Protein AF-A0A822Z736-F1 (afdb_monomer_lite)

Secondary structure (DSSP, 8-state):
-------HHHHHHHHHHHHHHHHHHHHHHHHHHHTSGGG-GGGSHHHHHHHHHHHHHHHHHHHHHTTT-SSSHHHHHHHHHHHHHHHHHHHHHHHTTSPPP----SS---GGG--EETTEETTS-HHHHHHHTS-TTS------PPPP-

Structure (mmCIF, N/CA/C/O backbone):
data_AF-A0A822Z736-F1
#
_entry.id   AF-A0A822Z736-F1
#
loop_
_atom_site.group_PDB
_atom_site.id
_atom_site.type_symbol
_atom_site.label_atom_id
_atom_site.label_alt_id
_atom_site.label_comp_id
_atom_site.label_asym_id
_atom_site.label_entity_id
_atom_site.label_seq_id
_atom_site.pdbx_PD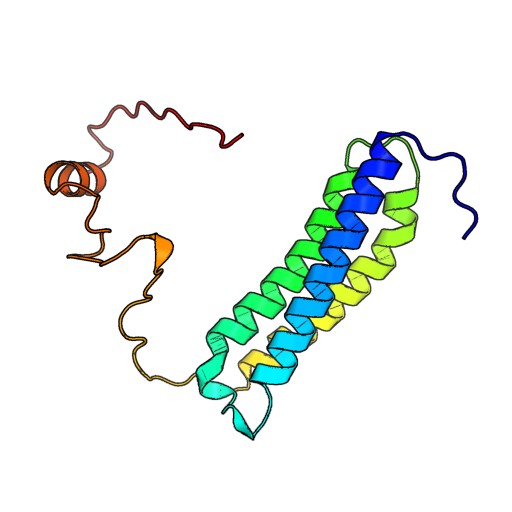B_ins_code
_atom_site.Cartn_x
_atom_site.Cartn_y
_atom_site.Cartn_z
_atom_site.occupancy
_atom_site.B_iso_or_equiv
_atom_site.auth_seq_id
_atom_site.auth_comp_id
_atom_site.auth_asym_id
_atom_site.auth_atom_id
_atom_site.pdbx_PDB_model_num
ATOM 1 N N . MET A 1 1 ? -6.761 -15.513 20.925 1.00 45.69 1 MET A N 1
ATOM 2 C CA . MET A 1 1 ? -6.943 -14.097 21.300 1.00 45.69 1 MET A CA 1
ATOM 3 C C . MET A 1 1 ? -8.390 -13.941 21.754 1.00 45.69 1 MET A C 1
ATOM 5 O O . MET A 1 1 ? -9.277 -14.206 20.958 1.00 45.69 1 MET A O 1
ATOM 9 N N . LYS A 1 2 ? -8.655 -13.705 23.048 1.00 41.59 2 LYS A N 1
ATOM 10 C CA . LYS A 1 2 ? -10.028 -13.492 23.547 1.00 41.59 2 LYS A CA 1
ATOM 11 C C . LYS A 1 2 ? -10.354 -12.014 23.348 1.00 41.59 2 LYS A C 1
ATOM 13 O O . LYS A 1 2 ? -10.010 -11.208 24.208 1.00 41.59 2 LYS A O 1
ATOM 18 N N . LEU A 1 3 ? -10.960 -11.675 22.213 1.00 56.53 3 LEU A N 1
ATOM 19 C CA . LEU A 1 3 ? -11.527 -10.347 22.010 1.00 56.53 3 LEU A CA 1
ATOM 20 C C . LEU A 1 3 ? -12.652 -10.195 23.041 1.00 56.53 3 LEU A C 1
ATOM 22 O O . LEU A 1 3 ? -13.609 -10.971 23.059 1.00 56.53 3 LEU A O 1
ATOM 26 N N . ARG A 1 4 ? -12.477 -9.263 23.985 1.00 65.31 4 ARG A N 1
ATOM 27 C CA . ARG A 1 4 ? -13.585 -8.772 24.816 1.00 65.31 4 ARG A CA 1
ATOM 28 C C . ARG A 1 4 ? -14.662 -8.231 23.871 1.00 65.31 4 ARG A C 1
ATOM 30 O O . ARG A 1 4 ? -14.331 -7.899 22.739 1.00 65.31 4 ARG A O 1
ATOM 37 N N . THR A 1 5 ? -15.913 -8.154 24.324 1.00 75.69 5 THR A N 1
ATOM 38 C CA . THR A 1 5 ? -17.018 -7.546 23.557 1.00 75.69 5 THR A CA 1
ATOM 39 C C . THR A 1 5 ? -16.542 -6.260 22.888 1.00 75.69 5 THR A C 1
ATOM 41 O O . THR A 1 5 ? -16.247 -5.287 23.586 1.00 75.69 5 THR A O 1
ATOM 44 N N . LEU A 1 6 ? -16.387 -6.325 21.566 1.00 82.25 6 LEU A N 1
ATOM 45 C CA . LEU A 1 6 ? -15.943 -5.219 20.733 1.00 82.25 6 LEU A CA 1
ATOM 46 C C . LEU A 1 6 ? -17.070 -4.200 20.653 1.00 82.25 6 LEU A C 1
ATOM 48 O O . LEU A 1 6 ? -18.246 -4.570 20.645 1.00 82.25 6 LEU A O 1
ATOM 52 N N . ASP A 1 7 ? -16.719 -2.917 20.629 1.00 85.06 7 ASP A N 1
ATOM 53 C CA . ASP A 1 7 ? -17.705 -1.918 20.236 1.00 85.06 7 ASP A CA 1
ATOM 54 C C . ASP A 1 7 ? -17.992 -2.035 18.720 1.00 85.06 7 ASP A C 1
ATOM 56 O O . ASP A 1 7 ? -17.130 -2.513 17.976 1.00 85.06 7 ASP A O 1
ATOM 60 N N . PRO A 1 8 ? -19.177 -1.619 18.232 1.00 89.88 8 PRO A N 1
ATOM 61 C CA . PRO A 1 8 ? -19.533 -1.777 16.819 1.00 89.88 8 PRO A CA 1
ATOM 62 C C . PRO A 1 8 ? -18.544 -1.125 15.843 1.00 89.88 8 PRO A C 1
ATOM 64 O O . PRO A 1 8 ? -18.372 -1.604 14.728 1.00 89.88 8 PRO A O 1
ATOM 67 N N . LEU A 1 9 ? -17.874 -0.041 16.249 1.00 90.3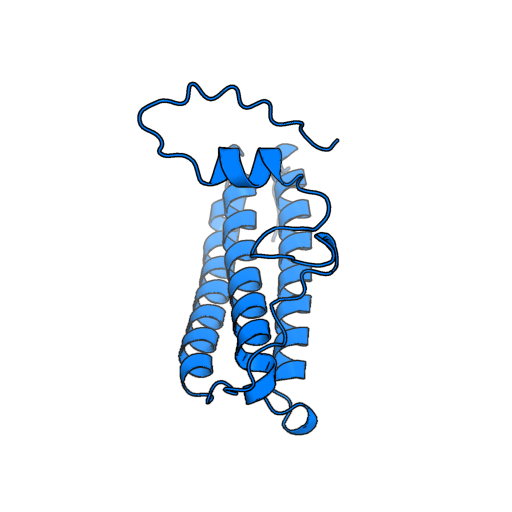8 9 LEU A N 1
ATOM 68 C CA . LEU A 1 9 ? -16.867 0.617 15.420 1.00 90.38 9 LEU A CA 1
ATOM 69 C C . LEU A 1 9 ? -15.575 -0.209 15.353 1.00 90.38 9 LEU A C 1
ATOM 71 O O . LEU A 1 9 ? -14.932 -0.234 14.311 1.00 90.38 9 LEU A O 1
ATOM 75 N N . GLN A 1 10 ? -15.205 -0.908 16.429 1.00 92.00 10 GLN A N 1
ATOM 76 C CA . GLN A 1 10 ? -14.095 -1.865 16.400 1.00 92.00 10 GLN A CA 1
ATOM 77 C C . GLN A 1 10 ? -14.393 -3.092 15.546 1.00 92.00 10 GLN A C 1
ATOM 79 O O . GLN A 1 10 ? -13.467 -3.614 14.938 1.00 92.00 10 GLN A O 1
ATOM 84 N N . GLU A 1 11 ? -15.638 -3.566 15.540 1.00 91.94 11 GLU A N 1
ATOM 85 C CA . GLU A 1 11 ? -16.051 -4.695 14.702 1.00 91.94 11 GLU A CA 1
ATOM 86 C C . GLU A 1 11 ? -15.947 -4.322 13.219 1.00 91.94 11 GLU A C 1
ATOM 88 O O . GLU A 1 11 ? -15.219 -4.983 12.487 1.00 91.94 11 GLU A O 1
ATOM 93 N N . MET A 1 12 ? -16.527 -3.185 12.815 1.00 93.19 12 MET A N 1
ATOM 94 C CA . MET A 1 12 ? -16.401 -2.677 11.440 1.00 93.19 12 MET A CA 1
ATOM 95 C C . MET A 1 12 ? -14.941 -2.428 11.039 1.00 93.19 12 MET A C 1
ATOM 97 O O . MET A 1 12 ? -14.498 -2.900 10.001 1.00 93.19 12 MET A O 1
ATOM 101 N N . ALA A 1 13 ? -14.157 -1.751 11.886 1.00 95.25 13 ALA A N 1
ATOM 102 C CA . ALA A 1 13 ? -12.748 -1.489 11.590 1.00 95.25 13 ALA A CA 1
ATOM 103 C C . ALA A 1 13 ? -11.905 -2.775 11.509 1.00 95.25 13 ALA A C 1
ATOM 105 O O . ALA A 1 13 ? -10.884 -2.806 10.821 1.00 95.25 13 ALA A O 1
ATOM 106 N N . LEU A 1 14 ? -12.296 -3.834 12.226 1.00 95.12 14 LEU A N 1
ATOM 107 C CA . LEU A 1 14 ? -11.634 -5.131 12.143 1.00 95.12 14 LEU A CA 1
ATOM 108 C C . LEU A 1 14 ? -11.981 -5.851 10.841 1.00 95.12 14 LEU A C 1
ATOM 110 O O . LEU A 1 14 ? -11.068 -6.395 10.224 1.00 95.12 14 LEU A O 1
ATOM 114 N N . ASP A 1 15 ? -13.241 -5.816 10.416 1.00 96.00 15 ASP A N 1
ATOM 115 C CA . ASP A 1 15 ? -13.667 -6.373 9.129 1.00 96.00 15 ASP A CA 1
ATOM 116 C C . ASP A 1 15 ? -12.967 -5.660 7.960 1.00 96.00 15 ASP A C 1
ATOM 118 O O . ASP A 1 15 ? -12.326 -6.328 7.145 1.00 96.00 15 ASP A O 1
ATOM 122 N N . ASP A 1 16 ? -12.950 -4.321 7.954 1.00 96.81 16 ASP A N 1
ATOM 123 C CA . ASP A 1 16 ? -12.206 -3.517 6.969 1.00 96.81 16 ASP A CA 1
AT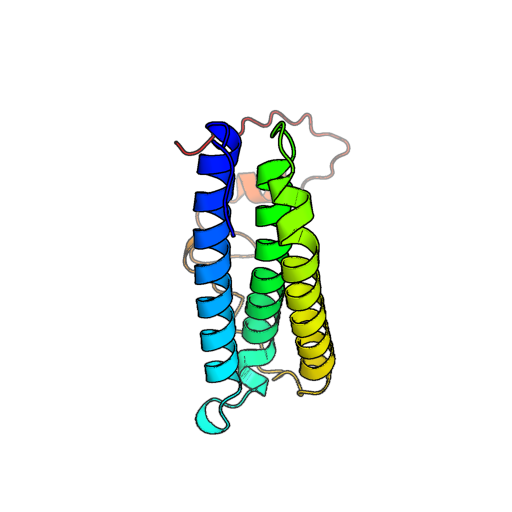OM 124 C C . ASP A 1 16 ? -10.710 -3.878 6.974 1.00 96.81 16 ASP A C 1
ATOM 126 O O . ASP A 1 16 ? -10.061 -3.997 5.933 1.00 96.81 16 ASP A O 1
ATOM 130 N N . CYS A 1 17 ? -10.129 -4.085 8.160 1.00 97.69 17 CYS A N 1
ATOM 131 C CA . CYS A 1 17 ? -8.729 -4.477 8.271 1.00 97.69 17 CYS A CA 1
ATOM 132 C C . CYS A 1 17 ? -8.459 -5.868 7.681 1.00 97.69 17 CYS A C 1
ATOM 134 O O . CYS A 1 17 ? -7.411 -6.075 7.067 1.00 97.69 17 CYS A O 1
ATOM 136 N N . LEU A 1 18 ? -9.369 -6.829 7.865 1.00 97.75 18 LEU A N 1
ATOM 137 C CA . LEU A 1 18 ? -9.230 -8.164 7.286 1.00 97.75 18 LEU A CA 1
ATOM 138 C C . LEU A 1 18 ? -9.298 -8.110 5.756 1.00 97.75 18 LEU A C 1
ATOM 140 O O . LEU A 1 18 ? -8.462 -8.735 5.105 1.00 97.75 18 LEU A O 1
ATOM 144 N N . GLU A 1 19 ? -10.202 -7.308 5.191 1.00 98.25 19 GLU A N 1
ATOM 145 C CA . GLU A 1 19 ? -10.271 -7.072 3.744 1.00 98.25 19 GLU A CA 1
ATOM 146 C C . GLU A 1 19 ? -8.963 -6.466 3.210 1.00 98.25 19 GLU A C 1
ATOM 148 O O . GLU A 1 19 ? -8.352 -7.003 2.285 1.00 98.25 19 GLU A O 1
ATOM 153 N N . LEU A 1 20 ? -8.448 -5.418 3.859 1.00 98.44 20 LEU A N 1
ATOM 154 C CA . LEU A 1 20 ? -7.179 -4.779 3.486 1.00 98.44 20 LEU A CA 1
ATOM 155 C C . LEU A 1 20 ? -5.974 -5.732 3.575 1.00 98.44 20 LEU A C 1
ATOM 157 O O . LEU A 1 20 ? -5.010 -5.616 2.802 1.00 98.44 20 LEU A O 1
ATOM 161 N N . LEU A 1 21 ? -5.994 -6.673 4.522 1.00 98.31 21 LEU A N 1
ATOM 162 C CA . LEU A 1 21 ? -4.978 -7.719 4.650 1.00 98.31 21 LEU A CA 1
ATOM 163 C C . LEU A 1 21 ? -5.094 -8.765 3.535 1.00 98.31 21 LEU A C 1
ATOM 165 O O . LEU A 1 21 ? -4.065 -9.191 3.004 1.00 98.31 21 LEU A O 1
ATOM 169 N N . ASP A 1 22 ? -6.306 -9.141 3.135 1.00 98.50 22 ASP A N 1
ATOM 170 C CA . ASP A 1 22 ? -6.530 -10.032 1.994 1.00 98.50 22 ASP A CA 1
ATOM 171 C C . ASP A 1 22 ? -6.090 -9.383 0.674 1.00 98.50 22 ASP A C 1
ATOM 173 O O . ASP A 1 22 ? -5.388 -10.017 -0.125 1.00 98.50 22 ASP A O 1
ATOM 177 N N . GLU A 1 23 ? -6.386 -8.096 0.479 1.00 98.12 23 GLU A N 1
ATOM 178 C CA . GLU A 1 23 ? -5.851 -7.302 -0.632 1.00 98.12 23 GLU A CA 1
ATOM 179 C C . GLU A 1 23 ? -4.321 -7.263 -0.608 1.00 98.12 23 GLU A C 1
ATOM 181 O O . GLU A 1 23 ? -3.672 -7.526 -1.620 1.00 98.12 23 GLU A O 1
ATOM 186 N N . THR A 1 24 ? -3.722 -7.043 0.566 1.00 98.06 24 THR A N 1
ATOM 187 C CA . THR A 1 24 ? -2.260 -7.069 0.732 1.00 98.06 24 THR A CA 1
ATOM 188 C C . THR A 1 24 ? -1.679 -8.411 0.283 1.00 98.06 24 THR A C 1
ATOM 190 O O . THR A 1 24 ? -0.654 -8.467 -0.401 1.00 98.06 24 THR A O 1
ATOM 193 N N . VAL A 1 25 ? -2.327 -9.523 0.637 1.00 98.44 25 VAL A N 1
ATOM 194 C CA . VAL A 1 25 ? -1.910 -10.858 0.194 1.00 98.44 25 VAL A CA 1
ATOM 195 C C . VAL A 1 25 ? -2.043 -11.003 -1.326 1.00 98.44 25 VAL A C 1
ATOM 197 O O . VAL A 1 25 ? -1.163 -11.599 -1.958 1.00 98.44 25 VAL A O 1
ATOM 200 N N . ALA A 1 26 ? -3.111 -10.478 -1.928 1.00 98.31 26 ALA A N 1
ATOM 201 C CA . ALA A 1 26 ? -3.311 -10.491 -3.375 1.00 98.31 26 ALA A CA 1
ATOM 202 C C . ALA A 1 26 ? -2.246 -9.661 -4.116 1.00 98.31 26 ALA A C 1
ATOM 204 O O . ALA A 1 26 ? -1.667 -10.140 -5.101 1.00 98.31 26 ALA A O 1
ATOM 205 N N . ASP A 1 27 ? -1.911 -8.479 -3.602 1.00 97.56 27 ASP A N 1
ATOM 206 C CA . ASP A 1 27 ? -0.868 -7.603 -4.133 1.00 97.56 27 ASP A CA 1
ATOM 207 C C . ASP A 1 27 ? 0.505 -8.271 -4.085 1.00 97.56 27 ASP A C 1
ATOM 209 O O . ASP A 1 27 ? 1.229 -8.310 -5.084 1.00 97.56 27 ASP A O 1
ATOM 213 N N . LEU A 1 28 ? 0.851 -8.882 -2.948 1.00 97.50 28 LEU A N 1
ATOM 214 C CA . LEU A 1 28 ? 2.121 -9.587 -2.778 1.00 97.50 28 LEU A CA 1
ATOM 215 C C . LEU A 1 28 ? 2.231 -10.813 -3.695 1.00 97.50 28 LEU A C 1
ATOM 217 O O . LEU A 1 28 ? 3.293 -11.055 -4.276 1.00 97.50 28 LEU A O 1
ATOM 221 N N . LYS A 1 29 ? 1.145 -11.573 -3.884 1.00 97.31 29 LYS A N 1
ATOM 222 C CA . LYS A 1 29 ? 1.103 -12.690 -4.847 1.00 97.31 29 LYS A CA 1
ATOM 223 C C . LYS A 1 29 ? 1.292 -12.200 -6.283 1.00 97.31 29 LYS A C 1
ATOM 225 O O . LYS A 1 29 ? 2.045 -12.810 -7.048 1.00 97.31 29 LYS A O 1
ATOM 230 N N . SER A 1 30 ? 0.652 -11.090 -6.640 1.00 95.44 30 SER A N 1
ATOM 231 C CA . SER A 1 30 ? 0.788 -10.462 -7.957 1.00 95.44 30 SER A CA 1
ATOM 232 C C . SER A 1 30 ? 2.216 -9.964 -8.187 1.00 95.44 30 SER A C 1
ATOM 234 O O . SER A 1 30 ? 2.804 -10.228 -9.240 1.00 95.44 30 SER A O 1
ATOM 236 N N . ALA A 1 31 ? 2.828 -9.352 -7.171 1.00 95.00 31 ALA A N 1
ATOM 237 C CA . ALA A 1 31 ? 4.217 -8.920 -7.221 1.00 95.00 31 ALA A CA 1
ATOM 238 C C . ALA A 1 31 ? 5.176 -10.111 -7.391 1.00 95.00 31 ALA A C 1
ATOM 240 O O . ALA A 1 31 ? 6.073 -10.079 -8.236 1.00 95.00 31 ALA A O 1
ATOM 241 N N . LEU A 1 32 ? 4.953 -11.208 -6.661 1.00 94.56 32 LEU A N 1
ATOM 242 C CA . LEU A 1 32 ? 5.744 -12.431 -6.803 1.00 94.56 32 LEU A CA 1
ATOM 243 C C . LEU A 1 32 ? 5.637 -13.027 -8.216 1.00 94.56 32 LEU A C 1
ATOM 245 O O . LEU A 1 32 ? 6.641 -13.464 -8.782 1.00 94.56 32 LEU A O 1
ATOM 249 N N . SER A 1 33 ? 4.444 -13.000 -8.815 1.00 93.31 33 SER A N 1
ATOM 250 C CA . SER A 1 33 ? 4.246 -13.405 -10.209 1.00 93.31 33 SER A CA 1
ATOM 251 C C . SER A 1 33 ? 5.053 -12.525 -11.173 1.00 93.31 33 SER A C 1
ATOM 253 O O . SER A 1 33 ? 5.761 -13.048 -12.038 1.00 93.31 33 SER A O 1
ATOM 255 N N . GLY A 1 34 ? 5.037 -11.200 -10.993 1.00 90.31 34 GLY A N 1
ATOM 256 C CA . GLY A 1 34 ? 5.823 -10.258 -11.802 1.00 90.31 34 GLY A CA 1
ATOM 257 C C . GLY A 1 34 ? 7.343 -10.425 -11.658 1.00 90.31 34 GLY A C 1
ATOM 258 O O . GLY A 1 34 ? 8.088 -10.165 -12.604 1.00 90.31 34 GLY A O 1
ATOM 259 N N . LEU A 1 35 ? 7.807 -10.922 -10.507 1.00 90.81 35 LEU A N 1
ATOM 260 C CA . LEU A 1 35 ? 9.211 -11.261 -10.247 1.00 90.81 35 LEU A CA 1
ATOM 261 C C . LEU A 1 35 ? 9.653 -12.596 -10.868 1.00 90.81 35 LEU A C 1
ATOM 263 O O . LEU A 1 35 ? 10.851 -12.889 -10.897 1.00 90.81 35 LEU A O 1
ATOM 267 N N . SER A 1 36 ? 8.724 -13.407 -11.381 1.00 88.81 36 SER A N 1
ATOM 268 C CA . SER A 1 36 ? 9.062 -14.680 -12.016 1.00 88.81 36 SER A CA 1
ATOM 269 C C . SER A 1 36 ? 10.035 -14.470 -13.186 1.00 88.81 36 SER A C 1
ATOM 271 O O . SER A 1 36 ? 9.791 -13.603 -14.033 1.00 88.81 36 SER A O 1
ATOM 273 N N . PRO A 1 37 ? 11.096 -15.293 -13.327 1.00 80.75 37 PRO A N 1
ATOM 274 C CA . PRO A 1 37 ? 12.024 -15.206 -14.459 1.00 80.75 37 PRO A CA 1
ATOM 275 C C . PRO A 1 37 ? 11.326 -15.273 -15.824 1.00 80.75 37 PRO A C 1
ATOM 277 O O . PRO A 1 37 ? 11.804 -14.695 -16.798 1.00 80.75 37 PRO A O 1
ATOM 280 N N . LYS A 1 38 ? 10.161 -15.933 -15.881 1.00 83.25 38 LYS A N 1
ATOM 281 C CA . LYS A 1 38 ? 9.321 -16.044 -17.081 1.00 83.25 38 LYS A CA 1
ATOM 282 C C . LYS A 1 38 ? 8.699 -14.707 -17.512 1.00 83.25 38 LYS A C 1
ATOM 284 O O . LYS A 1 38 ? 8.436 -14.530 -18.697 1.00 83.25 38 LYS A O 1
ATOM 289 N N . ASN A 1 39 ? 8.505 -13.770 -16.581 1.00 78.12 39 ASN A N 1
ATOM 290 C CA . ASN A 1 39 ? 7.793 -12.507 -16.800 1.00 78.12 39 ASN A CA 1
ATOM 291 C C . ASN A 1 39 ? 8.723 -11.298 -16.992 1.00 78.12 39 ASN A C 1
ATOM 293 O O . ASN A 1 39 ? 8.254 -10.208 -17.295 1.00 78.12 39 ASN A O 1
ATOM 297 N N . SER A 1 40 ? 10.048 -11.486 -16.918 1.00 84.69 40 SER A N 1
ATOM 298 C CA . SER A 1 40 ? 11.048 -10.419 -17.079 1.00 84.69 40 SER A CA 1
ATOM 299 C C . SER A 1 40 ? 10.803 -9.247 -16.104 1.00 84.69 40 SER A C 1
ATOM 301 O O . SER A 1 40 ? 10.217 -8.234 -16.491 1.00 84.69 40 SER A O 1
ATOM 303 N N . PRO A 1 41 ? 11.289 -9.339 -14.849 1.00 84.31 41 PRO A N 1
ATOM 304 C CA . PRO A 1 41 ? 10.989 -8.380 -13.773 1.00 84.31 41 PRO A CA 1
ATOM 305 C C . PRO A 1 41 ? 11.201 -6.905 -14.141 1.00 84.31 41 PRO A C 1
ATOM 307 O O . PRO A 1 41 ? 10.443 -6.033 -13.728 1.00 84.31 41 PRO A O 1
ATOM 310 N N . SER A 1 42 ? 12.185 -6.618 -14.996 1.00 86.75 42 SER A N 1
ATOM 311 C CA . SER A 1 42 ? 12.451 -5.282 -15.535 1.00 86.75 42 SER A CA 1
ATOM 312 C C . SER A 1 42 ? 11.265 -4.641 -16.261 1.00 86.75 42 SER A C 1
ATOM 314 O O . SER A 1 42 ? 11.147 -3.415 -16.260 1.00 86.75 42 SER A O 1
ATOM 316 N N . ARG A 1 43 ? 10.397 -5.437 -16.902 1.00 86.12 43 ARG A N 1
ATOM 317 C CA . ARG A 1 43 ? 9.186 -4.954 -17.590 1.00 86.12 43 ARG A CA 1
ATOM 318 C C . ARG A 1 43 ? 8.074 -4.586 -16.614 1.00 86.12 43 ARG A C 1
ATOM 320 O O . ARG A 1 43 ? 7.333 -3.656 -16.900 1.00 86.12 43 ARG A O 1
ATOM 327 N N . HIS A 1 44 ? 8.013 -5.268 -15.476 1.00 89.25 44 HIS A N 1
ATOM 328 C CA . HIS A 1 44 ? 7.010 -5.059 -14.434 1.00 89.25 44 HIS A CA 1
ATOM 329 C C . HIS A 1 44 ? 7.491 -4.137 -13.313 1.00 89.25 44 HIS A C 1
ATOM 331 O O . HIS A 1 44 ? 6.791 -3.974 -12.328 1.00 89.25 44 HIS A O 1
ATOM 337 N N . TYR A 1 45 ? 8.664 -3.507 -13.441 1.00 91.81 45 TYR A N 1
ATOM 338 C CA . TYR A 1 45 ? 9.256 -2.686 -12.380 1.00 91.81 45 TYR A CA 1
ATOM 339 C C . TYR A 1 45 ? 8.273 -1.674 -11.762 1.00 91.81 45 TYR A C 1
ATOM 341 O O . TYR A 1 45 ? 8.234 -1.527 -10.543 1.00 91.81 45 TYR A O 1
ATOM 349 N N . ASN A 1 46 ? 7.482 -0.985 -12.595 1.00 91.06 46 ASN A N 1
ATOM 350 C CA . ASN A 1 46 ? 6.494 -0.020 -12.108 1.00 91.06 46 ASN A CA 1
ATOM 351 C C . ASN A 1 46 ? 5.355 -0.723 -11.360 1.00 91.06 46 ASN A C 1
ATOM 353 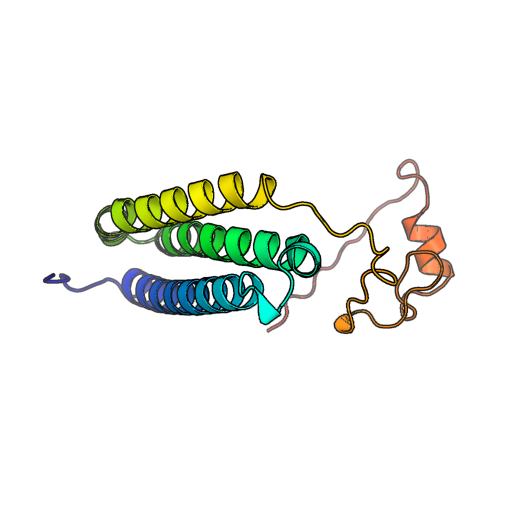O O . ASN A 1 46 ? 5.075 -0.344 -10.230 1.00 91.06 46 ASN A O 1
ATOM 357 N N . ASP A 1 47 ? 4.767 -1.767 -11.950 1.00 91.88 47 ASP A N 1
ATOM 358 C CA . ASP A 1 47 ? 3.683 -2.545 -11.338 1.00 91.88 47 ASP A CA 1
ATOM 359 C C . ASP A 1 47 ? 4.119 -3.127 -9.986 1.00 91.88 47 ASP A C 1
ATOM 361 O O . ASP A 1 47 ? 3.405 -3.007 -8.999 1.00 91.88 47 ASP A O 1
ATOM 365 N N . LEU A 1 48 ? 5.333 -3.684 -9.910 1.00 95.38 48 LEU A N 1
ATOM 366 C CA . LEU A 1 48 ? 5.927 -4.199 -8.674 1.00 95.38 48 LEU A CA 1
ATOM 367 C C . LEU A 1 48 ? 6.035 -3.109 -7.602 1.00 95.38 48 LEU A C 1
ATOM 369 O O . LEU A 1 48 ? 5.728 -3.353 -6.438 1.00 95.38 48 LEU A O 1
ATOM 373 N N . GLY A 1 49 ? 6.465 -1.907 -7.992 1.00 95.62 49 GLY A N 1
ATOM 374 C CA . GLY A 1 49 ? 6.546 -0.762 -7.089 1.00 95.62 49 GLY A CA 1
ATOM 375 C C . GLY A 1 49 ? 5.172 -0.320 -6.593 1.00 95.62 49 GLY A C 1
ATOM 376 O O . GLY A 1 49 ? 5.019 -0.055 -5.401 1.00 95.62 49 GLY A O 1
ATOM 377 N N . THR A 1 50 ? 4.177 -0.288 -7.479 1.00 96.25 50 THR A N 1
ATOM 378 C CA . THR A 1 50 ? 2.791 0.057 -7.147 1.00 96.25 50 THR A CA 1
ATOM 379 C C . THR A 1 50 ? 2.182 -0.956 -6.184 1.00 96.25 50 THR A C 1
ATOM 381 O O . THR A 1 50 ? 1.713 -0.551 -5.129 1.00 96.25 50 THR A O 1
ATOM 384 N N . LEU A 1 51 ? 2.264 -2.256 -6.486 1.00 97.69 51 LEU A N 1
ATOM 385 C CA . LEU A 1 51 ? 1.709 -3.331 -5.651 1.00 97.69 51 LEU A CA 1
ATOM 386 C C . LEU A 1 51 ? 2.341 -3.353 -4.254 1.00 97.69 51 LEU A C 1
ATOM 388 O O . LEU A 1 51 ? 1.646 -3.449 -3.251 1.00 97.69 51 LEU A O 1
ATOM 392 N N . LEU A 1 52 ? 3.668 -3.207 -4.161 1.00 97.75 52 LEU A N 1
ATOM 393 C CA . LEU A 1 52 ? 4.340 -3.134 -2.860 1.00 97.75 52 LEU A CA 1
ATOM 394 C C . LEU A 1 52 ? 3.976 -1.851 -2.095 1.00 97.75 52 LEU A C 1
ATOM 396 O O . LEU A 1 52 ? 3.874 -1.873 -0.873 1.00 97.75 52 LEU A O 1
ATOM 400 N N . SER A 1 53 ? 3.774 -0.728 -2.787 1.00 97.50 53 SER A N 1
ATOM 401 C CA . SER A 1 53 ? 3.340 0.513 -2.133 1.00 97.50 53 SER A CA 1
ATOM 402 C C . SER A 1 53 ? 1.894 0.415 -1.640 1.00 97.50 53 SER A C 1
ATOM 404 O O . SER A 1 53 ? 1.610 0.873 -0.537 1.00 97.50 53 SER A O 1
ATOM 406 N N . ALA A 1 54 ? 1.008 -0.218 -2.413 1.00 97.69 54 ALA A N 1
ATOM 407 C CA . ALA A 1 54 ? -0.378 -0.494 -2.038 1.00 97.69 54 ALA A CA 1
ATOM 408 C C . ALA A 1 54 ? -0.452 -1.403 -0.802 1.00 97.69 54 ALA A C 1
ATOM 410 O O . ALA A 1 54 ? -1.009 -0.992 0.213 1.00 97.69 54 ALA A O 1
ATOM 411 N N . ALA A 1 55 ? 0.261 -2.536 -0.813 1.00 97.94 55 ALA A N 1
ATOM 412 C CA . ALA A 1 55 ? 0.400 -3.434 0.336 1.00 97.94 55 ALA A CA 1
ATOM 413 C C . ALA A 1 55 ? 0.807 -2.705 1.630 1.00 97.94 55 ALA A C 1
ATOM 415 O O . ALA A 1 55 ? 0.308 -3.019 2.711 1.00 97.94 55 ALA A O 1
ATOM 416 N N . MET A 1 56 ? 1.713 -1.724 1.532 1.00 97.44 56 MET A N 1
ATOM 417 C CA . MET A 1 56 ? 2.141 -0.918 2.676 1.00 97.44 56 MET A CA 1
ATOM 418 C C . MET A 1 56 ? 1.059 0.081 3.118 1.00 97.44 56 MET A C 1
ATOM 420 O O . MET A 1 56 ? 0.814 0.209 4.316 1.00 97.44 56 MET A O 1
ATOM 424 N N . THR A 1 57 ? 0.400 0.760 2.173 1.00 97.69 57 THR A N 1
ATOM 425 C CA . THR A 1 57 ? -0.725 1.675 2.440 1.00 97.69 57 THR A CA 1
ATOM 426 C C . THR A 1 57 ? -1.868 0.958 3.149 1.00 97.69 57 THR A C 1
ATOM 428 O O . THR A 1 57 ? -2.355 1.473 4.149 1.00 97.69 57 THR A O 1
ATOM 431 N N . ASN A 1 58 ? -2.219 -0.258 2.726 1.00 98.12 58 ASN A N 1
ATOM 432 C CA . ASN A 1 58 ? -3.280 -1.059 3.340 1.00 98.12 58 ASN A CA 1
ATOM 433 C C . ASN A 1 58 ? -3.043 -1.292 4.843 1.00 98.12 58 ASN A C 1
ATOM 435 O O . ASN A 1 58 ? -3.984 -1.232 5.633 1.00 98.12 58 ASN A O 1
ATOM 439 N N . GLN A 1 59 ? -1.783 -1.454 5.271 1.00 97.88 59 GLN A N 1
ATOM 440 C CA . GLN A 1 59 ? -1.448 -1.583 6.698 1.00 97.88 59 GLN A CA 1
ATOM 441 C C . GLN A 1 59 ? -1.727 -0.293 7.482 1.00 97.88 59 GLN A C 1
ATOM 443 O O . GLN A 1 59 ? -2.193 -0.345 8.621 1.00 97.88 59 GLN A O 1
ATOM 448 N N . TYR A 1 60 ? -1.429 0.867 6.887 1.00 97.06 60 TYR A N 1
ATOM 449 C CA . TYR A 1 60 ? -1.709 2.168 7.497 1.00 97.06 60 TYR A CA 1
ATOM 450 C C . TYR A 1 60 ? -3.212 2.455 7.527 1.00 97.06 60 TYR A C 1
ATOM 452 O O . TYR A 1 60 ? -3.722 2.837 8.577 1.00 97.06 60 TYR A O 1
ATOM 460 N N . THR A 1 61 ? -3.929 2.180 6.434 1.00 97.19 61 THR A N 1
ATOM 461 C CA . THR A 1 61 ? -5.387 2.333 6.355 1.00 97.19 61 THR A CA 1
ATOM 462 C C . THR A 1 61 ? -6.097 1.465 7.395 1.00 97.19 61 THR A C 1
ATOM 464 O O . THR A 1 61 ? -6.969 1.971 8.097 1.00 97.19 61 THR A O 1
ATOM 467 N N . CYS A 1 62 ? -5.674 0.205 7.586 1.00 97.69 62 CYS A N 1
ATOM 468 C CA . CYS A 1 62 ? -6.219 -0.640 8.653 1.00 97.69 62 CYS A CA 1
ATOM 469 C C . CYS A 1 62 ? -6.044 0.027 10.030 1.00 97.69 62 CYS A C 1
ATOM 471 O O . CYS A 1 62 ? -6.989 0.092 10.812 1.00 97.69 62 CYS A O 1
ATOM 473 N N . LEU A 1 63 ? -4.859 0.571 10.337 1.00 96.62 63 LEU A N 1
ATOM 474 C CA . LEU A 1 63 ? -4.625 1.251 11.617 1.00 96.62 63 LEU A CA 1
ATOM 475 C C . LEU A 1 63 ? -5.451 2.524 11.799 1.00 96.62 63 LEU A C 1
ATOM 477 O O . LEU A 1 63 ? -5.814 2.848 12.938 1.00 96.62 63 LEU A O 1
ATOM 481 N N . ASP A 1 64 ? -5.703 3.246 10.713 1.00 95.69 64 ASP A N 1
ATOM 482 C CA . ASP A 1 64 ? -6.490 4.475 10.708 1.00 95.69 64 ASP A CA 1
ATOM 483 C C . ASP A 1 64 ? -7.991 4.195 10.865 1.00 95.69 64 ASP A C 1
ATOM 485 O O . ASP A 1 64 ? -8.680 4.988 11.509 1.00 95.69 64 ASP A O 1
ATOM 489 N N . GLY A 1 65 ? -8.478 3.026 10.430 1.00 95.06 65 GLY A N 1
ATOM 490 C CA . GLY A 1 65 ? -9.854 2.571 10.682 1.00 95.06 65 GLY A CA 1
ATOM 491 C C . GLY A 1 65 ? -10.223 2.546 12.173 1.00 95.06 65 GLY A C 1
ATOM 492 O O . GLY A 1 65 ? -11.360 2.818 12.557 1.00 95.06 65 GLY A O 1
ATOM 493 N N . PHE A 1 66 ? -9.241 2.339 13.057 1.00 95.06 66 PHE A N 1
ATOM 494 C CA . PHE A 1 66 ? -9.450 2.342 14.507 1.00 95.06 66 PHE A CA 1
ATOM 495 C C . PHE A 1 66 ? -9.305 3.721 15.176 1.00 95.06 66 PHE A C 1
ATOM 497 O O . PHE A 1 66 ? -9.422 3.796 16.403 1.00 95.06 66 PHE A O 1
ATOM 504 N N . ALA A 1 67 ? -9.044 4.809 14.436 1.00 91.44 67 ALA A N 1
ATOM 505 C CA . ALA A 1 67 ? -8.683 6.119 15.000 1.00 91.44 67 ALA A CA 1
ATOM 506 C C . ALA A 1 67 ? -9.715 6.702 15.987 1.00 91.44 67 ALA A C 1
ATOM 508 O O . ALA A 1 67 ? -9.339 7.443 16.897 1.00 91.44 67 ALA A O 1
ATOM 509 N N . HIS A 1 68 ? -10.993 6.345 15.837 1.00 88.81 68 HIS A N 1
ATOM 510 C CA . HIS A 1 68 ? -12.093 6.820 16.685 1.00 88.81 68 HIS A CA 1
ATOM 511 C C . HIS A 1 68 ? -12.697 5.736 17.594 1.00 88.81 68 HIS A C 1
ATOM 513 O O . HIS A 1 68 ? -13.657 6.006 18.319 1.00 88.81 68 HIS A O 1
ATOM 519 N N . SER A 1 69 ? -12.139 4.523 17.579 1.00 86.88 69 SER A N 1
ATOM 520 C CA . SER A 1 69 ? -12.597 3.419 18.429 1.00 86.88 69 SER A CA 1
ATOM 521 C C . SER A 1 69 ? -12.152 3.598 19.886 1.00 86.88 69 SER A C 1
ATOM 523 O O . SER A 1 69 ? -11.109 4.195 20.159 1.00 86.88 69 SER A O 1
ATOM 525 N N . LYS A 1 70 ? -12.940 3.096 20.850 1.00 80.62 70 LYS A N 1
ATOM 526 C CA . LYS A 1 70 ? -12.675 3.283 22.294 1.00 80.62 70 LYS A CA 1
ATOM 527 C C . LYS A 1 70 ? -11.975 2.088 22.951 1.00 80.62 70 LYS A C 1
ATOM 529 O O . LYS A 1 70 ? -11.959 1.988 24.178 1.00 80.62 70 LYS A O 1
ATOM 534 N N . GLY A 1 71 ? -11.372 1.200 22.160 1.00 81.69 71 GLY A N 1
ATOM 535 C CA . GLY A 1 71 ? -10.730 -0.016 22.655 1.00 81.69 71 GLY A CA 1
ATOM 536 C C . GLY A 1 71 ? -9.256 -0.158 22.283 1.00 81.69 71 GLY A C 1
ATOM 537 O O . GLY A 1 71 ? -8.632 0.715 21.687 1.00 81.69 71 GLY A O 1
ATOM 538 N N . ASN A 1 72 ? -8.679 -1.289 22.683 1.00 88.75 72 ASN A N 1
ATOM 539 C CA . ASN A 1 72 ? -7.245 -1.563 22.599 1.00 88.75 72 ASN A CA 1
ATOM 540 C C . ASN A 1 72 ? -6.830 -2.372 21.358 1.00 88.75 72 ASN A C 1
ATOM 542 O O . ASN A 1 72 ? -5.636 -2.581 21.161 1.00 88.75 72 ASN A O 1
ATOM 546 N N . VAL A 1 73 ? -7.783 -2.790 20.513 1.00 91.06 73 VAL A N 1
ATOM 547 C CA . VAL A 1 73 ? -7.522 -3.614 19.314 1.00 91.06 73 VAL A CA 1
ATOM 548 C C . VAL A 1 73 ? -6.455 -2.986 18.420 1.00 91.06 73 VAL A C 1
ATOM 550 O O . VAL A 1 73 ? -5.538 -3.685 17.999 1.00 91.06 73 VAL A O 1
ATOM 553 N N . ARG A 1 74 ? -6.502 -1.662 18.213 1.00 93.44 74 ARG A N 1
ATOM 554 C CA . ARG A 1 74 ? -5.487 -0.929 17.443 1.00 93.44 74 ARG A CA 1
ATOM 555 C C . ARG A 1 74 ? -4.073 -1.217 17.938 1.00 93.44 74 ARG A C 1
ATOM 557 O O . ARG A 1 74 ? -3.198 -1.528 17.141 1.00 93.44 74 ARG A O 1
ATOM 564 N N . GLU A 1 75 ? -3.844 -1.123 19.245 1.00 93.25 75 GLU A N 1
ATOM 565 C CA . GLU A 1 75 ? -2.519 -1.352 19.830 1.00 93.25 75 GLU A CA 1
ATOM 566 C C . GLU A 1 75 ? -2.138 -2.839 19.829 1.00 93.25 75 GLU A C 1
ATOM 568 O O . GLU A 1 75 ? -0.958 -3.154 19.684 1.00 93.25 75 GLU A O 1
ATOM 573 N N . GLU A 1 76 ? -3.113 -3.751 19.912 1.00 93.75 76 GLU A N 1
ATOM 574 C CA . GLU A 1 76 ? -2.869 -5.196 19.804 1.00 93.75 76 GLU A CA 1
ATOM 575 C C . GLU A 1 76 ? -2.355 -5.601 18.411 1.00 93.75 76 GLU A C 1
ATOM 577 O O . GLU A 1 76 ? -1.433 -6.411 18.314 1.00 93.75 76 GLU A O 1
ATOM 582 N N . ILE A 1 77 ? -2.896 -5.021 17.331 1.00 95.19 77 ILE A N 1
ATOM 583 C CA . ILE A 1 77 ? -2.532 -5.395 15.949 1.00 95.19 77 ILE A CA 1
ATOM 584 C C . ILE A 1 77 ? -1.370 -4.571 15.370 1.00 95.19 77 ILE A C 1
ATOM 586 O O . ILE A 1 77 ? -0.676 -5.022 14.458 1.00 95.19 77 ILE A O 1
ATOM 590 N N . LYS A 1 78 ? -1.107 -3.379 15.918 1.00 95.81 78 LYS A N 1
ATOM 591 C CA . LYS A 1 78 ? -0.140 -2.396 15.395 1.00 95.81 78 LYS A CA 1
ATOM 592 C C . LYS A 1 78 ? 1.260 -2.928 15.161 1.00 95.81 78 LYS A C 1
ATOM 594 O O . LYS A 1 78 ? 1.847 -2.641 14.122 1.00 95.81 78 LYS A O 1
ATOM 599 N N . GLN A 1 79 ? 1.801 -3.713 16.090 1.00 97.44 79 GLN A N 1
ATOM 600 C CA . GLN A 1 79 ? 3.138 -4.283 15.905 1.00 97.44 79 GLN A CA 1
ATOM 601 C C . GLN A 1 79 ? 3.178 -5.289 14.749 1.00 97.44 79 GLN A C 1
ATOM 603 O O . GLN A 1 79 ? 4.149 -5.320 13.998 1.00 97.44 79 GLN A O 1
ATOM 608 N N . GLY A 1 80 ? 2.111 -6.071 14.558 1.00 97.19 80 GLY A N 1
ATOM 609 C CA . GLY A 1 80 ? 1.990 -6.978 13.417 1.00 97.19 80 GLY A CA 1
ATOM 610 C C . GLY A 1 80 ? 1.995 -6.220 12.091 1.00 97.19 80 GLY A C 1
ATOM 611 O O . GLY A 1 80 ? 2.800 -6.524 11.212 1.00 97.19 80 GLY A O 1
ATOM 612 N N . LEU A 1 81 ? 1.170 -5.177 11.989 1.00 97.75 81 LEU A N 1
ATOM 613 C CA . LEU A 1 81 ? 1.061 -4.342 10.789 1.00 97.75 81 LEU A CA 1
ATOM 614 C C . LEU A 1 81 ? 2.376 -3.607 10.482 1.00 97.75 81 LEU A C 1
ATOM 616 O O . LEU A 1 81 ? 2.820 -3.587 9.337 1.00 97.75 81 LEU A O 1
ATOM 620 N N . TYR A 1 82 ? 3.079 -3.091 11.495 1.00 97.94 82 TYR A N 1
ATOM 621 C CA . TYR A 1 82 ? 4.406 -2.496 11.298 1.00 97.94 82 TYR A CA 1
ATOM 622 C C . TYR A 1 82 ? 5.463 -3.500 10.846 1.00 97.94 82 TYR A C 1
ATOM 624 O O . TYR A 1 82 ? 6.294 -3.160 10.002 1.00 97.94 82 TYR A O 1
ATOM 632 N N . ASN A 1 83 ? 5.427 -4.737 11.341 1.00 98.19 83 ASN A N 1
ATOM 633 C CA . ASN A 1 83 ? 6.330 -5.784 10.865 1.00 98.19 83 ASN A CA 1
ATOM 634 C C . ASN A 1 83 ? 6.075 -6.128 9.389 1.00 98.19 83 ASN A C 1
ATOM 636 O O . ASN A 1 83 ? 7.031 -6.355 8.635 1.00 98.19 83 ASN A O 1
ATOM 640 N N . ILE A 1 84 ? 4.809 -6.120 8.957 1.00 97.56 84 ILE A N 1
ATOM 641 C CA . ILE A 1 84 ? 4.439 -6.274 7.545 1.00 97.56 84 ILE A CA 1
ATOM 642 C C . ILE A 1 84 ? 4.992 -5.094 6.739 1.00 97.56 84 ILE A C 1
ATOM 644 O O . ILE A 1 84 ? 5.772 -5.313 5.812 1.00 97.56 84 ILE A O 1
ATOM 648 N N . SER A 1 85 ? 4.702 -3.850 7.135 1.00 97.75 85 SER A N 1
ATOM 649 C CA . SER A 1 85 ? 5.199 -2.649 6.444 1.00 97.75 85 SER A CA 1
ATOM 650 C C . SER A 1 85 ? 6.724 -2.605 6.354 1.00 97.75 85 SER A C 1
ATOM 652 O O . SER A 1 85 ? 7.278 -2.240 5.318 1.00 97.75 85 SER A O 1
ATOM 654 N N . HIS A 1 86 ? 7.431 -3.029 7.403 1.00 98.00 86 HIS A N 1
ATOM 655 C CA . HIS A 1 86 ? 8.890 -3.109 7.398 1.00 98.00 86 HIS A CA 1
ATOM 656 C C . HIS A 1 86 ? 9.401 -4.151 6.389 1.00 98.00 86 HIS A C 1
ATOM 658 O O . HIS A 1 86 ? 10.315 -3.880 5.608 1.00 98.00 86 HIS A O 1
ATOM 664 N N . SER A 1 87 ? 8.776 -5.330 6.348 1.00 97.62 87 SER A N 1
ATOM 665 C CA . SER A 1 87 ? 9.084 -6.382 5.366 1.00 97.62 87 SER A CA 1
ATOM 666 C C . SER A 1 87 ? 8.840 -5.920 3.922 1.00 97.62 87 SER A C 1
ATOM 668 O O . SER A 1 87 ? 9.665 -6.158 3.032 1.00 97.62 87 SER A O 1
ATOM 670 N N . VAL A 1 88 ? 7.739 -5.203 3.688 1.00 97.56 88 VAL A N 1
ATOM 671 C CA . VAL A 1 88 ? 7.394 -4.621 2.382 1.00 97.56 88 VAL A CA 1
ATOM 672 C C . VAL A 1 88 ? 8.382 -3.516 1.991 1.00 97.56 88 VAL A C 1
ATOM 674 O O . VAL A 1 88 ? 8.869 -3.497 0.860 1.00 97.56 88 VAL A O 1
ATOM 677 N N . SER A 1 89 ? 8.780 -2.659 2.934 1.00 97.81 89 SER A N 1
ATOM 678 C CA . SER A 1 89 ? 9.800 -1.621 2.726 1.00 97.81 89 SER A CA 1
ATOM 679 C C . SER A 1 89 ? 11.161 -2.207 2.321 1.00 97.81 89 SER A C 1
ATOM 681 O O . SER A 1 89 ? 11.783 -1.749 1.357 1.00 97.81 89 SER A O 1
ATOM 683 N N . ASN A 1 90 ? 11.595 -3.296 2.964 1.00 97.56 90 ASN A N 1
ATOM 684 C CA . ASN A 1 90 ? 12.809 -4.025 2.572 1.00 97.56 90 ASN A CA 1
ATOM 685 C C . ASN A 1 90 ? 12.711 -4.590 1.145 1.00 97.56 90 ASN A C 1
ATOM 687 O O . ASN A 1 90 ? 13.685 -4.574 0.380 1.00 97.56 90 ASN A O 1
ATOM 691 N N . SER A 1 91 ? 11.522 -5.056 0.764 1.00 96.56 91 SER A N 1
ATOM 692 C CA . SER A 1 91 ? 11.246 -5.549 -0.587 1.00 96.56 91 SER A CA 1
ATOM 693 C C . SER A 1 91 ? 11.317 -4.416 -1.620 1.00 96.56 91 SER A C 1
ATOM 695 O O . SER A 1 91 ? 11.993 -4.567 -2.638 1.00 96.56 91 SER A O 1
ATOM 697 N N . LEU A 1 92 ? 10.742 -3.242 -1.328 1.00 95.81 92 LEU A N 1
ATOM 698 C CA . LEU A 1 92 ? 10.867 -2.027 -2.150 1.00 95.81 92 LEU A CA 1
ATOM 699 C C . LEU A 1 92 ? 12.323 -1.570 -2.300 1.00 95.81 92 LEU A C 1
ATOM 701 O O . LEU A 1 92 ? 12.755 -1.193 -3.392 1.00 95.81 92 LEU A O 1
ATOM 705 N N . ALA A 1 93 ? 13.108 -1.617 -1.223 1.00 96.75 93 ALA A N 1
ATOM 706 C CA . ALA A 1 93 ? 14.530 -1.288 -1.273 1.00 96.75 93 ALA A CA 1
ATOM 707 C C . ALA A 1 93 ? 15.304 -2.248 -2.191 1.00 96.75 93 ALA A C 1
ATOM 709 O O . ALA A 1 93 ? 16.203 -1.827 -2.921 1.00 96.75 93 ALA A O 1
ATOM 710 N N . THR A 1 94 ? 14.925 -3.527 -2.202 1.00 94.44 94 THR A N 1
ATOM 711 C CA . THR A 1 94 ? 15.514 -4.534 -3.092 1.00 94.44 94 THR A CA 1
ATOM 712 C C . THR A 1 94 ? 15.054 -4.358 -4.540 1.00 94.44 94 THR A C 1
ATOM 714 O O . THR A 1 94 ? 15.876 -4.491 -5.446 1.00 94.44 94 THR A O 1
ATOM 717 N N . LEU A 1 95 ? 13.793 -3.976 -4.776 1.00 94.12 95 LEU A N 1
ATOM 718 C CA . LEU A 1 95 ? 13.253 -3.701 -6.113 1.00 94.12 95 LEU A CA 1
ATOM 719 C C . LEU A 1 95 ? 14.082 -2.650 -6.862 1.00 94.12 95 LEU A C 1
ATOM 721 O O . LEU A 1 95 ? 14.335 -2.820 -8.050 1.00 94.12 95 LEU A O 1
ATOM 725 N N . LYS A 1 96 ? 14.597 -1.623 -6.170 1.00 91.88 96 LYS A N 1
ATOM 726 C CA . LYS A 1 96 ? 15.465 -0.582 -6.762 1.00 91.88 96 LYS A CA 1
ATOM 727 C C . LYS A 1 96 ? 16.746 -1.126 -7.409 1.00 91.88 96 LYS A C 1
ATOM 729 O O . LYS A 1 96 ? 17.371 -0.422 -8.196 1.00 91.88 96 LYS A O 1
ATOM 734 N N . LYS A 1 97 ? 17.153 -2.358 -7.084 1.00 92.69 97 LYS A N 1
ATOM 735 C CA . LYS A 1 97 ? 18.308 -3.036 -7.696 1.00 92.69 97 LYS A CA 1
ATOM 736 C C . LYS A 1 97 ? 17.968 -3.690 -9.040 1.00 92.69 97 LYS A C 1
ATOM 738 O O . LYS A 1 97 ? 18.878 -4.071 -9.771 1.00 92.69 97 LYS A O 1
ATOM 743 N N . ILE A 1 98 ? 16.685 -3.840 -9.370 1.00 90.25 98 ILE A N 1
ATOM 744 C CA . ILE A 1 98 ? 16.229 -4.393 -10.647 1.00 90.25 98 ILE A CA 1
ATOM 745 C C . ILE A 1 98 ? 16.263 -3.277 -11.700 1.00 90.25 98 ILE A C 1
ATOM 747 O O . ILE A 1 98 ? 15.671 -2.218 -11.482 1.00 90.25 98 ILE A O 1
ATOM 751 N N . PRO A 1 99 ? 16.915 -3.482 -12.861 1.00 88.75 99 PRO A N 1
ATOM 752 C CA . PRO A 1 99 ? 16.951 -2.466 -13.901 1.00 88.75 99 PRO A CA 1
ATOM 753 C C . PRO A 1 99 ? 15.546 -2.251 -14.461 1.00 88.75 99 PRO A C 1
ATOM 755 O O . PRO A 1 99 ? 14.896 -3.196 -14.915 1.00 88.75 99 PRO A O 1
ATOM 758 N N . LYS A 1 100 ? 15.086 -1.000 -14.451 1.00 84.56 100 LYS A N 1
ATOM 759 C CA . LYS A 1 100 ? 13.819 -0.602 -15.066 1.00 84.56 100 LYS A CA 1
ATOM 760 C C . LYS A 1 100 ? 13.946 -0.677 -16.588 1.00 84.56 100 LYS A C 1
ATOM 762 O O . LYS A 1 100 ? 14.874 -0.124 -17.175 1.00 84.56 100 LYS A O 1
ATOM 767 N N . SER A 1 101 ? 13.014 -1.366 -17.244 1.00 81.75 101 SER A N 1
ATOM 768 C CA . SER A 1 101 ? 12.956 -1.402 -18.707 1.00 81.75 101 SER A CA 1
ATOM 769 C C . SER A 1 101 ? 12.632 -0.007 -19.255 1.00 81.75 101 SER A C 1
ATOM 771 O O . SER A 1 101 ? 11.524 0.484 -19.070 1.00 81.75 101 SER A O 1
ATOM 773 N N . ASN A 1 102 ? 13.560 0.590 -20.009 1.00 68.56 102 ASN A N 1
ATOM 774 C CA . ASN A 1 102 ? 13.391 1.874 -20.714 1.00 68.56 102 ASN A CA 1
ATOM 775 C C . ASN A 1 102 ? 12.496 1.795 -21.960 1.00 68.56 102 ASN A C 1
ATOM 777 O O . ASN A 1 102 ? 12.519 2.698 -22.797 1.00 68.56 102 ASN A O 1
ATOM 781 N N . ARG A 1 103 ? 11.709 0.725 -22.127 1.00 60.62 103 ARG A N 1
ATOM 782 C CA . ARG A 1 103 ? 10.629 0.767 -23.115 1.00 60.62 103 ARG A CA 1
ATOM 783 C C . ARG A 1 103 ? 9.731 1.912 -22.688 1.00 60.62 103 ARG A C 1
ATOM 785 O O . ARG A 1 103 ? 9.112 1.812 -21.633 1.00 60.62 103 ARG A O 1
ATOM 792 N N . SER A 1 104 ? 9.716 2.982 -23.483 1.00 54.44 104 SER A N 1
ATOM 793 C CA . SER A 1 104 ? 8.703 4.016 -23.382 1.00 54.44 104 SER A CA 1
ATOM 794 C C . SER A 1 104 ? 7.384 3.272 -23.286 1.00 54.44 104 SER A C 1
ATOM 796 O O . SER A 1 104 ? 6.981 2.565 -24.215 1.00 54.44 104 SER A O 1
ATOM 798 N N . SER A 1 105 ? 6.768 3.311 -22.108 1.00 53.47 105 SER A N 1
ATOM 799 C CA . SER A 1 105 ? 5.376 2.941 -21.991 1.00 53.47 105 SER A CA 1
ATOM 800 C C . SER A 1 105 ? 4.707 3.740 -23.099 1.00 53.47 105 SER A C 1
ATOM 802 O O . SER A 1 105 ? 4.803 4.969 -23.136 1.00 53.47 105 SER A O 1
ATOM 804 N N . LYS A 1 106 ? 4.136 3.046 -24.093 1.00 51.69 106 LYS A N 1
ATOM 805 C CA . LYS A 1 106 ? 3.115 3.668 -24.932 1.00 51.69 106 LYS A CA 1
ATOM 806 C C . LYS A 1 106 ? 2.190 4.329 -23.920 1.00 51.69 106 LYS A C 1
ATOM 808 O O . LYS A 1 106 ? 1.682 3.598 -23.076 1.00 51.69 106 LYS A O 1
ATOM 813 N N . ALA A 1 107 ? 2.193 5.667 -23.950 1.00 55.72 107 ALA A N 1
ATOM 814 C CA . ALA A 1 107 ? 1.641 6.605 -22.975 1.00 55.72 107 ALA A CA 1
ATOM 815 C C . ALA A 1 107 ? 0.733 5.925 -21.962 1.00 55.72 107 ALA A C 1
ATOM 817 O O . ALA A 1 107 ? -0.232 5.351 -22.438 1.00 55.72 107 ALA A O 1
ATOM 818 N N . GLU A 1 108 ? 1.039 5.989 -20.658 1.00 53.75 108 GLU A N 1
ATOM 819 C CA . GLU A 1 108 ? 0.214 5.457 -19.558 1.00 53.75 108 GLU A CA 1
ATOM 820 C C . GLU A 1 108 ? -1.268 5.461 -19.943 1.00 53.75 108 GLU A C 1
ATOM 822 O O . GLU A 1 108 ? -1.961 6.479 -19.872 1.00 53.75 108 GLU A O 1
ATOM 827 N N . VAL A 1 109 ? -1.719 4.336 -20.503 1.00 53.94 109 VAL A N 1
ATOM 828 C CA . VAL A 1 109 ? -3.083 4.215 -20.984 1.00 53.94 109 VAL A CA 1
ATOM 829 C C . VAL A 1 109 ? -3.814 3.831 -19.730 1.00 53.94 109 VAL A C 1
ATOM 831 O O . VAL A 1 109 ? -3.931 2.650 -19.444 1.00 53.94 109 VAL A O 1
ATOM 834 N N . PHE A 1 110 ? -4.228 4.820 -18.949 1.00 60.03 110 PHE A N 1
ATOM 835 C CA . PHE A 1 110 ? -5.316 4.632 -18.010 1.00 60.03 110 PHE A CA 1
ATOM 836 C C . PHE A 1 110 ? -6.549 4.363 -18.878 1.00 60.03 110 PHE A C 1
ATOM 838 O O . PHE A 1 110 ? -7.100 5.307 -19.455 1.00 60.03 110 PHE A O 1
ATOM 845 N N . PRO A 1 111 ? -6.947 3.092 -19.075 1.00 60.47 111 PRO A N 1
ATOM 846 C CA . PRO A 1 111 ? -8.012 2.782 -20.020 1.00 60.47 111 PRO A CA 1
ATOM 847 C C . PRO A 1 111 ? -9.332 3.417 -19.566 1.00 60.47 111 PRO A C 1
ATOM 849 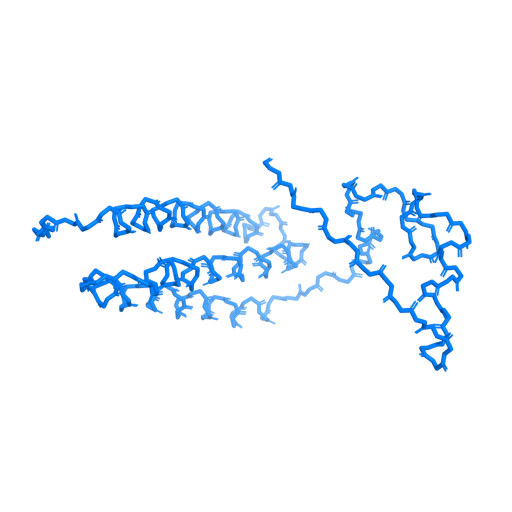O O . PRO A 1 111 ? -10.150 3.792 -20.402 1.00 60.47 111 PRO A O 1
ATOM 852 N N . GLU A 1 112 ? -9.465 3.630 -18.257 1.00 66.12 112 GLU A N 1
ATOM 853 C CA . GLU A 1 112 ? -10.570 4.301 -17.584 1.00 66.12 112 GLU A CA 1
ATOM 854 C C . GLU A 1 112 ? -10.771 5.756 -18.036 1.00 66.12 112 GLU A C 1
ATOM 856 O O . GLU A 1 112 ? -11.892 6.166 -18.323 1.00 66.12 112 GLU A O 1
ATOM 861 N N . TYR A 1 113 ? -9.693 6.529 -18.216 1.00 69.75 113 TYR A N 1
ATOM 862 C CA . TYR A 1 113 ? -9.795 7.914 -18.695 1.00 69.75 113 TYR A CA 1
ATOM 863 C C . TYR A 1 113 ? -9.923 8.008 -20.226 1.00 69.75 113 TYR A C 1
ATOM 865 O O . TYR A 1 113 ? -10.195 9.080 -20.773 1.00 69.75 113 TYR A O 1
ATOM 873 N N . GLY A 1 114 ? -9.768 6.892 -20.942 1.00 74.19 114 GLY A N 1
ATOM 874 C CA . GLY A 1 114 ? -9.856 6.832 -22.395 1.00 74.19 114 GLY A CA 1
ATOM 875 C C . GLY A 1 114 ? -8.650 7.448 -23.116 1.00 74.19 114 GLY A C 1
ATOM 876 O O . GLY A 1 114 ? -7.560 7.619 -22.575 1.00 74.19 114 GLY A O 1
ATOM 877 N N . ARG A 1 115 ? -8.816 7.752 -24.409 1.00 81.00 115 ARG A N 1
ATOM 878 C CA . ARG A 1 115 ? -7.710 8.214 -25.267 1.00 81.00 115 ARG A CA 1
ATOM 879 C C . ARG A 1 115 ? -7.205 9.598 -24.833 1.00 81.00 115 ARG A C 1
ATOM 881 O O . ARG A 1 115 ? -7.960 10.568 -24.890 1.00 81.00 115 ARG A O 1
ATOM 888 N N . MET A 1 116 ? -5.916 9.698 -24.518 1.00 82.06 116 MET A N 1
ATOM 889 C CA . MET A 1 116 ? -5.232 10.971 -24.271 1.00 82.06 116 MET A CA 1
ATOM 890 C C . MET A 1 116 ? -4.962 11.731 -25.580 1.00 82.06 116 MET A C 1
ATOM 892 O O . MET A 1 116 ? -4.519 11.153 -26.572 1.00 82.06 116 MET A O 1
ATOM 896 N N . VAL A 1 117 ? -5.197 13.043 -25.578 1.00 82.75 117 VAL A N 1
ATOM 897 C CA . VAL A 1 117 ? -4.867 13.970 -26.673 1.00 82.75 117 VAL A CA 1
ATOM 898 C C . VAL A 1 117 ? -4.207 15.191 -26.043 1.00 82.75 117 VAL A C 1
ATOM 900 O O . VAL A 1 117 ? -4.819 15.817 -25.187 1.00 82.75 117 VAL A O 1
ATOM 903 N N . GLY A 1 118 ? -2.973 15.534 -26.419 1.00 81.81 118 GLY A N 1
ATOM 904 C CA . GLY A 1 118 ? -2.288 16.723 -25.882 1.00 81.81 118 GLY A CA 1
ATOM 905 C C . GLY A 1 118 ? -2.198 16.774 -24.348 1.00 81.81 118 GLY A C 1
ATOM 906 O O . GLY A 1 118 ? -2.343 17.848 -23.778 1.00 81.81 118 GLY A O 1
ATOM 907 N N . GLY A 1 119 ? -2.040 15.621 -23.686 1.00 82.25 119 GLY A N 1
ATOM 908 C CA . GLY A 1 119 ? -1.945 15.517 -22.222 1.00 82.25 119 GLY A CA 1
ATOM 909 C C . GLY A 1 119 ? -3.278 15.477 -21.464 1.00 82.25 119 GLY A C 1
ATOM 910 O O . GLY A 1 119 ? -3.256 15.365 -20.246 1.00 82.25 119 GLY A O 1
ATOM 911 N N . PHE A 1 120 ? -4.425 15.526 -22.154 1.00 86.94 120 PHE A N 1
ATOM 912 C CA . PHE A 1 120 ? -5.752 15.467 -21.528 1.00 86.94 120 PHE A CA 1
ATOM 913 C C . PHE A 1 120 ? -6.624 14.335 -22.089 1.00 86.94 120 PHE A C 1
ATOM 915 O O . PHE A 1 120 ? -6.563 14.063 -23.298 1.00 86.94 120 PHE A O 1
ATOM 922 N N . PRO A 1 121 ? -7.509 13.740 -21.268 1.00 87.81 121 PRO A N 1
ATOM 923 C CA . PRO A 1 121 ? -8.510 12.784 -21.731 1.00 87.81 121 PRO A CA 1
ATOM 924 C C . PRO A 1 121 ? -9.422 13.360 -22.818 1.00 87.81 121 PRO A C 1
ATOM 926 O O . PRO A 1 121 ? -9.787 14.536 -22.781 1.00 87.81 121 PRO A O 1
ATOM 929 N N . ARG A 1 122 ? -9.830 12.542 -23.797 1.00 86.38 122 ARG A N 1
ATOM 930 C CA . ARG A 1 122 ? -10.682 12.976 -24.926 1.00 86.38 122 ARG A CA 1
ATOM 931 C C . ARG A 1 122 ? -11.998 13.637 -24.492 1.00 86.38 122 ARG A C 1
ATOM 933 O O . ARG A 1 122 ? -12.476 14.505 -25.215 1.00 86.38 122 ARG A O 1
ATOM 940 N N . TRP A 1 123 ? -12.569 13.241 -23.356 1.00 88.00 123 TRP A N 1
ATOM 941 C CA . TRP A 1 123 ? -13.808 13.819 -22.828 1.00 88.00 123 TRP A CA 1
ATOM 942 C C . TRP A 1 123 ? -13.623 15.228 -22.240 1.00 88.00 123 TRP A C 1
ATOM 944 O O . TRP A 1 123 ? -14.600 15.960 -22.124 1.00 88.00 123 TRP A O 1
ATOM 954 N N . VAL A 1 124 ? -12.388 15.653 -21.941 1.00 90.62 124 VAL A N 1
ATOM 955 C CA . VAL A 1 124 ? -12.096 17.042 -21.555 1.00 90.62 124 VAL A CA 1
ATOM 956 C C . VAL A 1 124 ? -12.137 17.917 -22.805 1.00 90.62 124 VAL A C 1
ATOM 958 O O . VAL A 1 124 ? -11.329 17.725 -23.726 1.00 90.62 124 VAL A O 1
ATOM 961 N N . SER A 1 125 ? -13.048 18.891 -22.843 1.00 91.12 125 SER A N 1
ATOM 962 C CA . SER A 1 125 ? -13.233 19.759 -24.009 1.00 91.12 125 SER A CA 1
ATOM 963 C C . SER A 1 125 ? -12.012 20.664 -24.248 1.00 91.12 125 SER A C 1
ATOM 965 O O . SER A 1 125 ? -11.311 21.021 -23.300 1.00 91.12 125 SER A O 1
ATOM 967 N N . PRO A 1 126 ? -11.736 21.106 -25.491 1.00 91.00 126 PRO A N 1
ATOM 968 C CA . PRO A 1 126 ? -10.633 22.033 -25.764 1.00 91.00 126 PRO A CA 1
ATOM 969 C C . PRO A 1 126 ? -10.687 23.328 -24.939 1.00 91.00 126 PRO A C 1
ATOM 971 O O . PRO A 1 126 ? -9.644 23.871 -24.574 1.00 91.00 126 PRO A O 1
ATOM 974 N N . ARG A 1 127 ? -11.898 23.809 -24.622 1.00 89.25 127 ARG A N 1
ATOM 975 C CA . ARG A 1 127 ? -12.111 24.998 -23.789 1.00 89.25 127 ARG A CA 1
ATOM 976 C C . ARG A 1 127 ? -11.661 24.751 -22.351 1.00 89.25 127 ARG A C 1
ATOM 978 O O . ARG A 1 127 ? -10.934 25.580 -21.810 1.00 89.25 127 ARG A O 1
ATOM 985 N N . ASP A 1 128 ? -12.029 23.608 -21.778 1.00 88.75 128 ASP A N 1
ATOM 986 C CA . ASP A 1 128 ? -11.668 23.253 -20.401 1.00 88.75 128 ASP A CA 1
ATOM 987 C C . ASP A 1 128 ? -10.168 23.007 -20.273 1.00 88.75 128 ASP A C 1
ATOM 989 O O . ASP A 1 128 ? -9.557 23.442 -19.308 1.00 88.75 128 ASP A O 1
ATOM 993 N N . ARG A 1 129 ? -9.527 22.421 -21.291 1.00 90.69 129 ARG A N 1
ATOM 994 C CA . ARG A 1 129 ? -8.058 22.290 -21.328 1.00 90.69 129 ARG A CA 1
ATOM 995 C C . ARG A 1 129 ? -7.372 23.649 -21.259 1.00 90.69 129 ARG A C 1
ATOM 997 O O . ARG A 1 129 ? -6.436 23.825 -20.489 1.00 90.69 129 ARG A O 1
ATOM 1004 N N . LYS A 1 130 ? -7.862 24.621 -22.037 1.00 88.06 130 LYS A N 1
ATOM 1005 C CA . LYS A 1 130 ? -7.339 25.993 -22.032 1.00 88.06 130 LYS A CA 1
ATOM 1006 C C . LYS A 1 130 ? -7.569 26.683 -20.686 1.00 88.06 130 LYS A C 1
ATOM 1008 O O . LYS A 1 130 ? -6.712 27.444 -20.253 1.00 88.06 130 LYS A O 1
ATOM 1013 N N . LEU A 1 131 ? -8.700 26.411 -20.034 1.00 85.19 131 LEU A N 1
ATOM 1014 C CA . LEU A 1 131 ? -8.998 26.916 -18.695 1.00 85.19 131 LEU A CA 1
ATOM 1015 C C . LEU A 1 131 ? -8.076 26.296 -17.633 1.00 85.19 131 LEU A C 1
ATOM 1017 O O . LEU A 1 131 ? -7.501 27.028 -16.838 1.00 85.19 131 LEU A O 1
ATOM 1021 N N . LEU A 1 132 ? -7.881 24.975 -17.655 1.00 85.94 132 LEU A N 1
ATOM 1022 C CA . LEU A 1 132 ? -6.997 24.246 -16.734 1.00 85.94 132 LEU A CA 1
ATOM 1023 C C . LEU A 1 132 ? -5.523 24.652 -16.883 1.00 85.94 132 LEU A C 1
ATOM 1025 O O . LEU A 1 132 ? -4.755 24.544 -15.935 1.00 85.94 132 LEU A O 1
ATOM 1029 N N . GLN A 1 133 ? -5.128 25.122 -18.067 1.00 85.38 133 GLN A N 1
ATOM 1030 C CA . GLN A 1 133 ? -3.786 25.636 -18.351 1.00 85.38 133 GLN A CA 1
ATOM 1031 C C . GLN A 1 133 ? -3.639 27.149 -18.111 1.00 85.38 133 GLN A C 1
ATOM 1033 O O . GLN A 1 133 ? -2.552 27.692 -18.318 1.00 85.38 133 GLN A O 1
ATOM 1038 N N . ALA A 1 134 ? -4.705 27.854 -17.721 1.00 83.50 134 ALA A N 1
ATOM 1039 C CA . ALA A 1 134 ? -4.647 29.289 -17.468 1.00 83.50 134 ALA A CA 1
ATOM 1040 C C . ALA A 1 134 ? -3.866 29.600 -16.179 1.00 83.50 134 ALA A C 1
ATOM 1042 O O . ALA A 1 134 ? -3.883 28.839 -15.214 1.00 83.50 134 ALA A O 1
ATOM 1043 N N . SER A 1 135 ? -3.184 30.748 -16.150 1.00 77.81 135 SER A N 1
ATOM 1044 C CA . SER A 1 135 ? -2.470 31.214 -14.956 1.00 77.81 135 SER A CA 1
ATOM 1045 C C . SER A 1 135 ? -3.438 31.466 -13.793 1.00 77.81 135 SER A C 1
ATOM 1047 O O . SER A 1 135 ? -4.463 32.129 -13.959 1.00 77.81 135 SER A O 1
ATOM 1049 N N . THR A 1 136 ? -3.068 31.000 -12.597 1.00 70.81 136 THR A N 1
ATOM 1050 C CA . THR A 1 136 ? -3.856 31.086 -11.352 1.00 70.81 136 THR A CA 1
ATOM 1051 C C . THR A 1 136 ? -4.096 32.511 -10.850 1.00 70.81 136 THR A C 1
ATOM 1053 O O . THR A 1 136 ? -4.866 32.710 -9.918 1.00 70.81 136 THR A O 1
ATOM 1056 N N . ASN A 1 137 ? -3.468 33.520 -11.458 1.00 70.38 137 ASN A N 1
ATOM 1057 C CA . ASN A 1 137 ? -3.542 34.910 -11.004 1.00 70.38 137 ASN A CA 1
ATOM 1058 C C . ASN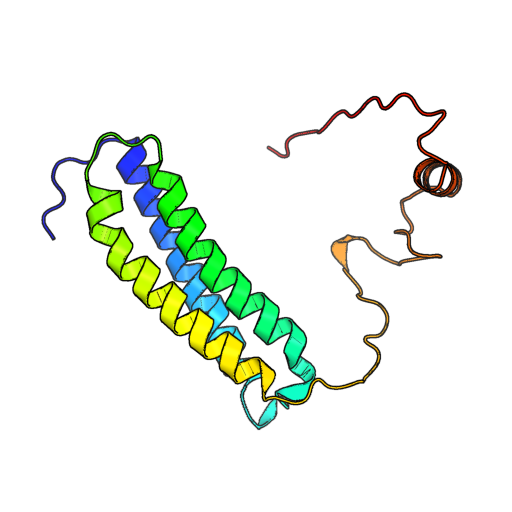 A 1 137 ? -4.876 35.609 -11.340 1.00 70.38 137 ASN A C 1
ATOM 1060 O O . ASN A 1 137 ? -5.060 36.763 -10.966 1.00 70.38 137 ASN A O 1
ATOM 1064 N N . THR A 1 138 ? -5.797 34.949 -12.057 1.00 62.22 138 THR A N 1
ATOM 1065 C CA . THR A 1 138 ? -7.058 35.565 -12.533 1.00 62.22 138 THR A CA 1
ATOM 1066 C C . THR A 1 138 ? -8.307 34.694 -12.355 1.00 62.22 138 THR A C 1
ATOM 1068 O O . THR A 1 138 ? -9.399 35.103 -12.746 1.00 62.22 138 THR A O 1
ATOM 1071 N N . THR A 1 139 ? -8.183 33.506 -11.760 1.00 62.69 139 THR A N 1
ATOM 1072 C CA . THR A 1 139 ? -9.268 32.519 -11.678 1.00 62.69 139 THR A CA 1
ATOM 1073 C C . THR A 1 139 ? -9.845 32.424 -10.269 1.00 62.69 139 THR A C 1
ATOM 1075 O O . THR A 1 139 ? -9.151 32.090 -9.313 1.00 62.69 139 THR A O 1
ATOM 1078 N N . LYS A 1 140 ? -11.152 32.681 -10.146 1.00 63.19 140 LYS A N 1
ATOM 1079 C CA . LYS A 1 140 ? -11.949 32.291 -8.979 1.00 63.19 140 LYS A CA 1
ATOM 1080 C C . LYS A 1 140 ? -12.437 30.859 -9.209 1.00 63.19 140 LYS A C 1
ATOM 1082 O O . LYS A 1 140 ? -13.097 30.603 -10.214 1.00 63.19 140 LYS A O 1
ATOM 1087 N N . PHE A 1 141 ? -12.062 29.935 -8.329 1.00 69.62 141 PHE A N 1
ATOM 1088 C CA . PHE A 1 141 ? -12.428 28.524 -8.442 1.00 69.62 141 PHE A CA 1
ATOM 1089 C C . PHE A 1 141 ? -13.722 28.248 -7.676 1.00 69.62 141 PHE A C 1
ATOM 1091 O O . PHE A 1 141 ? -13.779 28.498 -6.475 1.00 69.62 141 PHE A O 1
ATOM 1098 N N . ASP A 1 142 ? -14.715 27.681 -8.357 1.00 69.25 142 ASP A N 1
ATOM 1099 C CA . ASP A 1 142 ? -15.884 27.065 -7.733 1.00 69.25 142 ASP A CA 1
ATOM 1100 C C . ASP A 1 142 ? -15.770 25.548 -7.957 1.00 69.25 142 ASP A C 1
ATOM 1102 O O . ASP A 1 142 ? -15.973 25.051 -9.066 1.00 69.25 142 ASP A O 1
ATOM 1106 N N . LEU A 1 143 ? -15.350 24.812 -6.923 1.00 66.69 143 LEU A N 1
ATOM 1107 C CA . LEU A 1 143 ? -15.214 23.353 -6.950 1.00 66.69 143 LEU A CA 1
ATOM 1108 C C . LEU A 1 143 ? -16.412 22.717 -6.248 1.00 66.69 143 LEU A C 1
ATOM 1110 O O . LEU A 1 143 ? -16.620 22.924 -5.055 1.00 66.69 143 LEU A O 1
ATOM 1114 N N . VAL A 1 144 ? -17.166 21.902 -6.984 1.00 67.88 144 VAL A N 1
ATOM 1115 C CA . VAL A 1 144 ? -18.169 20.993 -6.422 1.00 67.88 144 VAL A CA 1
ATOM 1116 C C . VAL A 1 144 ? -17.644 19.577 -6.609 1.00 67.88 144 VAL A C 1
ATOM 1118 O O . VAL A 1 144 ? -17.448 19.130 -7.738 1.00 67.88 144 VAL A O 1
ATOM 1121 N N . VAL A 1 145 ? -17.388 18.884 -5.502 1.00 68.50 145 VAL A N 1
ATOM 1122 C CA . VAL A 1 145 ? -17.035 17.462 -5.509 1.00 68.50 145 VAL A CA 1
ATOM 1123 C C . VAL A 1 145 ? -18.321 16.678 -5.289 1.00 68.50 145 VAL A C 1
ATOM 1125 O O . VAL A 1 145 ? -18.998 16.873 -4.281 1.00 68.50 145 VAL A O 1
ATOM 1128 N N . ALA A 1 146 ? -18.678 15.815 -6.237 1.00 49.69 146 ALA A N 1
ATOM 1129 C CA . ALA A 1 146 ? -19.722 14.825 -6.017 1.00 49.69 146 ALA A CA 1
ATOM 1130 C C . ALA A 1 146 ? -19.107 13.628 -5.282 1.00 49.69 146 ALA A C 1
ATOM 1132 O O . ALA A 1 146 ? -18.110 13.074 -5.744 1.00 49.69 146 ALA A O 1
ATOM 1133 N N . CYS A 1 147 ? -19.694 13.223 -4.156 1.00 39.94 147 CYS A N 1
ATOM 1134 C CA . CYS A 1 147 ? -19.398 11.915 -3.579 1.00 39.94 147 CYS A CA 1
ATOM 1135 C C . CYS A 1 147 ? -20.067 10.841 -4.442 1.00 39.94 147 CYS A C 1
ATOM 1137 O O . CYS A 1 147 ? -21.270 10.920 -4.701 1.00 39.94 147 CYS A O 1
ATOM 1139 N N . ALA A 1 148 ? -19.297 9.847 -4.884 1.00 46.81 148 ALA A N 1
ATOM 1140 C CA . ALA A 1 148 ? -19.870 8.599 -5.371 1.00 46.81 148 ALA A CA 1
ATOM 1141 C C . ALA A 1 148 ? -20.515 7.877 -4.176 1.00 46.81 148 ALA A C 1
ATOM 1143 O O . ALA A 1 148 ? -19.915 7.817 -3.103 1.00 46.81 148 ALA A O 1
ATOM 1144 N N . SER A 1 149 ? -21.767 7.451 -4.353 1.00 39.53 149 SER A N 1
ATOM 1145 C CA . SER A 1 149 ? -22.559 6.696 -3.370 1.00 39.53 149 SER A CA 1
ATOM 1146 C C . SER A 1 149 ? -22.393 5.201 -3.578 1.00 39.53 149 SER A C 1
ATOM 1148 O O . SER A 1 149 ? -22.209 4.814 -4.755 1.00 39.53 149 SER A O 1
#

Radius of gyration: 21.15 Å; chains: 1; bounding box: 41×52×52 Å

Sequence (149 aa):
MKLRTLDPLQEMALDDCLELLDETVADLKSALSGLSPKNSPSRHYNDLGTLLSAAMTNQYTCLDGFAHSKGNVREEIKQGLYNISHSVSNSLATLKKIPKSNRSSKAEVFPEYGRMVGGFPRWVSPRDRKLLQASTNTTKFDLVVACAS

Foldseek 3Di:
DPDDPFDPLRVVLVVLLVVLQVLLVVLVVVLVVCVPPVNQVLACLVSNLVSLVSSLVSLVSSLVSCVPGPDCVSVVCNVVSVVSNVVSVVVNVVSVVRHHPPPPPPPPPPVVLPDDDPNHRPPQDPVNVVVVPDDPPPDDDDDDDDDDD

Organism: Nelumbo nucifera (NCBI:txid4432)

pLDDT: mean 85.24, std 14.94, range [39.53, 98.5]

InterPro domains:
  IPR006501 Pectinesterase inhibitor domain [PF04043] (10-93)
  IPR006501 Pectinesterase inhibitor domain [SM00856] (1-94)
  IPR006501 Pectinesterase inhibitor domain [TIGR01614] (4-97)
  IPR035513 Invertase/pectin methylesterase inhibitor domain superfamily [G3DSA:1.20.140.40] (1-100)
  IPR035513 Invertase/pectin methylesterase inhibitor domain superfamily [SSF101148] (4-98)